Protein AF-A0A9Y6J7F4-F1 (afdb_monomer)

Sequence (125 aa):
MMNRILFACLFLALSTESSSLSCRWMDHKFRQHNEETLNLLDTMAKNATNTSEVEVTVAFPNHLYHQVSKSSAEDKLAFSVQILEEVAALFEEDHSAASWEDSTVRNFLNIVNKQAEELHSCTEE

Mean predicted aligned error: 9.98 Å

Structure (mmCIF, N/CA/C/O backbone):
data_AF-A0A9Y6J7F4-F1
#
_entry.id   AF-A0A9Y6J7F4-F1
#
loop_
_atom_site.group_PDB
_atom_site.id
_atom_site.type_symbol
_atom_site.label_atom_id
_atom_site.label_alt_id
_atom_site.label_comp_id
_atom_site.label_asym_id
_atom_site.label_entity_id
_atom_site.label_seq_id
_atom_site.pdbx_PDB_ins_code
_atom_site.Cartn_x
_atom_site.Cartn_y
_atom_site.Cartn_z
_atom_site.occupancy
_atom_site.B_iso_or_equiv
_atom_site.auth_seq_id
_atom_site.auth_comp_id
_atom_site.auth_asym_id
_atom_site.auth_atom_id
_atom_site.pdbx_PDB_model_num
ATOM 1 N N . MET A 1 1 ? -24.727 -5.359 54.103 1.00 59.41 1 MET A N 1
ATOM 2 C CA . MET A 1 1 ? -24.682 -5.949 52.740 1.00 59.41 1 MET A CA 1
ATOM 3 C C . MET A 1 1 ? -24.403 -4.908 51.655 1.00 59.41 1 MET A 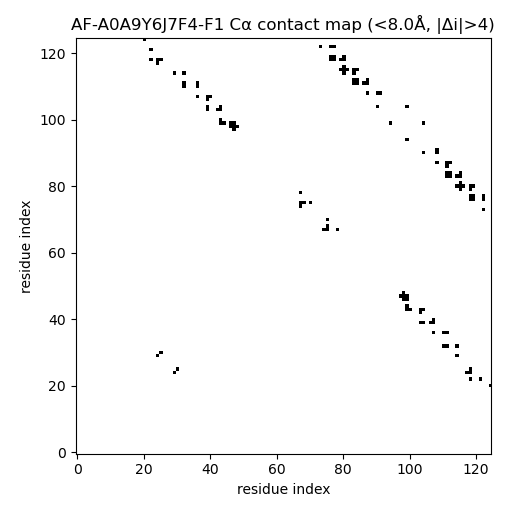C 1
ATOM 5 O O . MET A 1 1 ? -23.651 -5.221 50.746 1.00 59.41 1 MET A O 1
ATOM 9 N N . MET A 1 2 ? -24.894 -3.669 51.795 1.00 60.66 2 MET A N 1
ATOM 10 C CA . MET A 1 2 ? -24.700 -2.568 50.833 1.00 60.66 2 MET A CA 1
ATOM 11 C C . MET A 1 2 ? -23.227 -2.223 50.532 1.00 60.66 2 MET A C 1
ATOM 13 O O . MET A 1 2 ? -22.867 -2.058 49.375 1.00 60.66 2 MET A O 1
ATOM 17 N N . ASN A 1 3 ? -22.347 -2.242 51.543 1.00 65.88 3 ASN A N 1
ATOM 18 C CA . ASN A 1 3 ? -20.914 -1.974 51.346 1.00 65.88 3 ASN A CA 1
ATOM 19 C C . ASN A 1 3 ? -20.224 -2.992 50.421 1.00 65.88 3 ASN A C 1
ATOM 21 O O . ASN A 1 3 ? -19.377 -2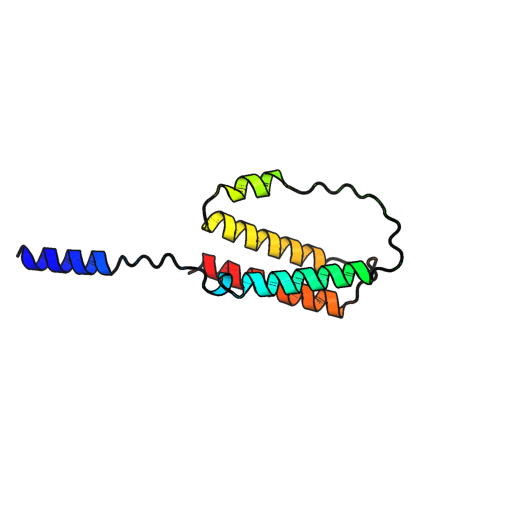.618 49.626 1.00 65.88 3 ASN A O 1
ATOM 25 N N . ARG A 1 4 ? -20.601 -4.277 50.480 1.00 69.50 4 ARG A N 1
ATOM 26 C CA . ARG A 1 4 ? -19.980 -5.329 49.650 1.00 69.50 4 ARG A CA 1
ATOM 27 C C . ARG A 1 4 ? -20.359 -5.187 48.175 1.00 69.50 4 ARG A C 1
ATOM 29 O O . ARG A 1 4 ? -19.536 -5.467 47.316 1.00 69.50 4 ARG A O 1
ATOM 36 N N . ILE A 1 5 ? -21.583 -4.725 47.911 1.00 75.81 5 ILE A N 1
ATOM 37 C CA . ILE A 1 5 ? -22.077 -4.440 46.560 1.00 75.81 5 ILE A CA 1
ATOM 38 C C . ILE A 1 5 ? -21.357 -3.209 45.999 1.00 75.81 5 ILE A C 1
ATOM 40 O O . ILE A 1 5 ? -20.876 -3.259 44.877 1.00 75.81 5 ILE A O 1
ATOM 44 N N . LEU A 1 6 ? -21.180 -2.155 46.805 1.00 73.31 6 LEU A N 1
ATOM 45 C CA . LEU A 1 6 ? -20.418 -0.964 46.408 1.00 73.31 6 LEU A CA 1
ATOM 46 C C . LEU A 1 6 ? -18.960 -1.293 46.058 1.00 73.31 6 LEU A C 1
ATOM 48 O O . LEU A 1 6 ? -18.469 -0.836 45.031 1.00 73.31 6 LEU A O 1
ATOM 52 N N . PHE A 1 7 ? -18.291 -2.131 46.857 1.00 72.75 7 PHE A N 1
ATOM 53 C CA . PHE A 1 7 ? -16.939 -2.597 46.537 1.00 72.75 7 PHE A CA 1
ATOM 54 C C . PHE A 1 7 ? -16.908 -3.434 45.252 1.00 72.75 7 PHE A C 1
ATOM 56 O O . PHE A 1 7 ? -16.052 -3.197 44.409 1.00 72.7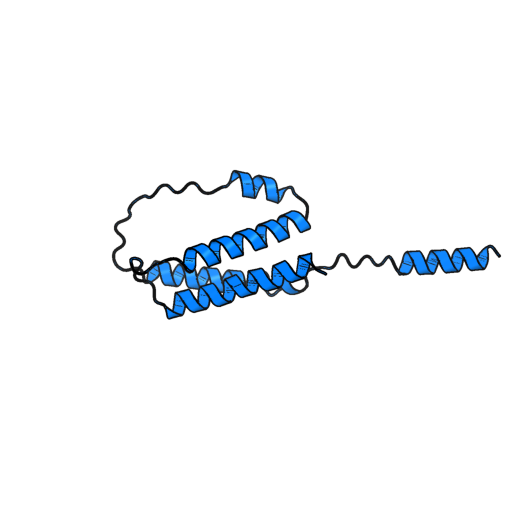5 7 PHE A O 1
ATOM 63 N N . ALA A 1 8 ? -17.855 -4.357 45.056 1.00 74.75 8 ALA A N 1
ATOM 64 C CA . ALA A 1 8 ? -17.940 -5.148 43.827 1.00 74.75 8 ALA A CA 1
ATOM 65 C C . ALA A 1 8 ? -18.174 -4.275 42.577 1.00 74.75 8 ALA A C 1
ATOM 67 O O . ALA A 1 8 ? -17.540 -4.497 41.550 1.00 74.75 8 ALA A O 1
ATOM 68 N N . CYS A 1 9 ? -19.019 -3.245 42.675 1.00 72.06 9 CYS A N 1
ATOM 69 C CA . CYS A 1 9 ? -19.244 -2.282 41.597 1.00 72.06 9 CYS A CA 1
ATOM 70 C C . CYS A 1 9 ? -18.008 -1.414 41.314 1.00 72.06 9 CYS A C 1
ATOM 72 O O . CYS A 1 9 ? -17.725 -1.139 40.154 1.00 72.06 9 CYS A O 1
ATOM 74 N N . LEU A 1 10 ? -17.248 -1.022 42.343 1.00 72.75 10 LEU A N 1
ATOM 75 C CA . LEU A 1 10 ? -15.984 -0.292 42.180 1.00 72.75 10 LEU A CA 1
ATOM 76 C C . LEU A 1 10 ? -14.916 -1.142 41.480 1.00 72.75 10 LEU A C 1
ATOM 78 O O . LEU A 1 10 ? -14.232 -0.637 40.597 1.00 72.75 10 LEU A O 1
ATOM 82 N N . PHE A 1 11 ? -14.803 -2.433 41.814 1.00 65.12 11 PHE A N 1
ATOM 83 C CA . PHE A 1 11 ? -13.888 -3.343 41.115 1.00 65.12 11 PHE A CA 1
ATOM 84 C C . PHE A 1 11 ? -14.291 -3.564 39.656 1.00 65.12 11 PHE A C 1
ATOM 86 O O . PHE A 1 11 ? -13.415 -3.600 38.799 1.00 65.12 11 PHE A O 1
ATOM 93 N N . LEU A 1 12 ? -15.593 -3.653 39.360 1.00 64.62 12 LEU A N 1
ATOM 94 C CA . LEU A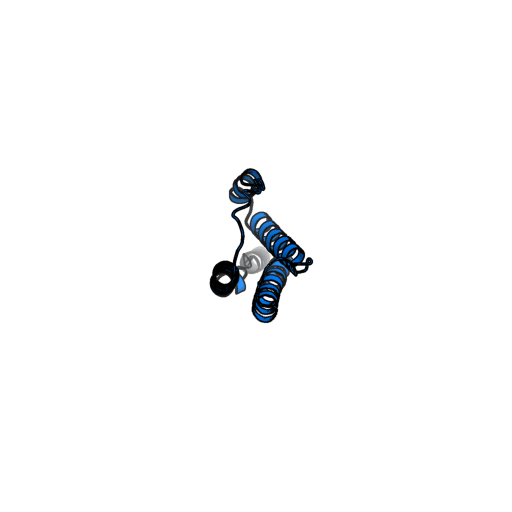 1 12 ? -16.101 -3.744 37.987 1.00 64.62 12 LEU A CA 1
ATOM 95 C C . LEU A 1 12 ? -15.857 -2.452 37.189 1.00 64.62 12 LEU A C 1
ATOM 97 O O . LEU A 1 12 ? -15.461 -2.524 36.035 1.00 64.62 12 LEU A O 1
ATOM 101 N N . ALA A 1 13 ? -16.005 -1.277 37.809 1.00 62.50 13 ALA A N 1
ATOM 102 C CA . ALA A 1 13 ? -15.725 0.012 37.167 1.00 62.50 13 ALA A CA 1
ATOM 103 C C . ALA A 1 13 ? -14.220 0.286 36.955 1.00 62.50 13 ALA A C 1
ATOM 105 O O . ALA A 1 13 ? -13.852 1.027 36.051 1.00 62.50 13 ALA A O 1
ATOM 106 N N . LEU A 1 14 ? -13.346 -0.311 37.772 1.00 58.03 14 LEU A N 1
ATOM 107 C CA . LEU A 1 14 ? -11.885 -0.260 37.599 1.00 58.03 14 LEU A CA 1
ATOM 108 C C . LEU A 1 14 ? -11.363 -1.330 36.626 1.00 58.03 14 LEU A C 1
ATOM 110 O O . LEU A 1 14 ? -10.271 -1.186 36.095 1.00 58.03 14 LEU A O 1
ATOM 114 N N . SER A 1 15 ? -12.132 -2.396 36.382 1.00 56.16 15 SER A N 1
ATOM 115 C CA . SER A 1 15 ? -11.832 -3.390 35.337 1.00 56.16 15 SER A CA 1
ATOM 116 C C . SER A 1 15 ? -12.424 -3.020 33.976 1.00 56.16 15 SER A C 1
ATOM 118 O O . SER A 1 15 ? -12.083 -3.644 32.977 1.00 56.16 15 SER A O 1
ATOM 120 N N . THR A 1 16 ? -13.214 -1.944 33.910 1.00 50.75 16 THR A N 1
ATOM 121 C CA . THR A 1 16 ? -13.435 -1.171 32.685 1.00 50.75 16 THR A CA 1
ATOM 122 C C . THR A 1 16 ? -12.389 -0.068 32.540 1.00 50.75 16 THR A C 1
ATOM 124 O O . THR A 1 16 ? -12.702 1.042 32.122 1.00 50.75 16 THR A O 1
ATOM 127 N N . GLU A 1 17 ? -11.119 -0.355 32.821 1.00 46.69 17 GLU A N 1
ATOM 128 C CA . GLU A 1 17 ? -10.108 0.151 31.902 1.00 46.69 17 GLU A CA 1
ATOM 129 C C . GLU A 1 17 ? -10.309 -0.646 30.617 1.00 46.69 17 GLU A C 1
ATOM 131 O O . GLU A 1 17 ? -9.639 -1.640 30.349 1.00 46.69 17 GLU A O 1
ATOM 136 N N . SER A 1 18 ? -11.306 -0.229 29.830 1.00 49.28 18 SER A N 1
ATOM 137 C CA . SER A 1 18 ? -11.240 -0.413 28.397 1.00 49.28 18 SER A CA 1
ATOM 138 C C . SER A 1 18 ? -9.924 0.238 28.010 1.00 49.28 18 SER A C 1
ATOM 140 O O . SER A 1 18 ? -9.852 1.457 27.838 1.00 49.28 18 SER A O 1
ATOM 142 N N . SER A 1 19 ? -8.859 -0.559 27.963 1.00 46.12 19 SER A N 1
ATOM 143 C CA . SER A 1 19 ? -7.767 -0.272 27.065 1.00 46.12 19 SER A CA 1
ATOM 144 C C . SER A 1 19 ? -8.465 -0.112 25.728 1.00 46.12 19 SER A C 1
ATOM 146 O O . SER A 1 19 ? -8.848 -1.091 25.100 1.00 46.12 19 SER A O 1
ATOM 148 N N . SER A 1 20 ? -8.757 1.135 25.351 1.00 49.12 20 SER A N 1
ATOM 149 C CA . SER A 1 20 ? -8.804 1.503 23.951 1.00 49.12 20 SER A CA 1
ATOM 150 C C . SER A 1 20 ? -7.441 1.055 23.478 1.00 49.12 20 SER A C 1
ATOM 152 O O . SER A 1 20 ? -6.441 1.691 23.825 1.00 49.12 20 SER A O 1
ATOM 154 N N . LEU A 1 21 ? -7.399 -0.154 22.939 1.00 53.31 21 LEU A N 1
ATOM 155 C CA . LEU A 1 21 ? -6.190 -0.894 22.709 1.00 53.31 21 LEU A CA 1
ATOM 156 C C . LEU A 1 21 ? -5.483 -0.131 21.599 1.00 53.31 21 LEU A C 1
ATOM 158 O O . LEU A 1 21 ? -5.782 -0.286 20.419 1.00 53.31 21 LEU A O 1
ATOM 162 N N . SER A 1 22 ? -4.692 0.871 21.983 1.00 62.28 22 SER A N 1
ATOM 163 C CA . SER A 1 22 ? -4.000 1.686 21.010 1.00 62.28 22 SER A CA 1
ATOM 164 C C . SER A 1 22 ? -3.080 0.705 20.320 1.00 62.28 22 SER A C 1
ATOM 166 O O . SER A 1 22 ? -2.303 0.022 20.986 1.00 62.28 22 SER A O 1
ATOM 168 N N . CYS A 1 23 ? -3.224 0.568 19.006 1.00 78.62 23 CYS A N 1
ATOM 169 C CA . CYS A 1 23 ? -2.318 -0.238 18.209 1.00 78.62 23 CYS A CA 1
ATOM 170 C C . CYS A 1 23 ? -0.916 0.356 18.403 1.00 78.62 23 CYS A C 1
ATOM 172 O O . CYS A 1 23 ? -0.527 1.297 17.712 1.00 78.62 23 CYS A O 1
ATOM 174 N N . ARG A 1 24 ? -0.170 -0.125 19.411 1.00 80.69 24 ARG A N 1
ATOM 175 C CA . ARG A 1 24 ? 1.096 0.482 19.875 1.00 80.69 24 ARG A CA 1
ATOM 176 C C . ARG A 1 24 ? 2.131 0.514 18.760 1.00 80.69 24 ARG A C 1
ATOM 178 O O . ARG A 1 24 ? 3.058 1.327 18.766 1.00 80.69 24 ARG A O 1
ATOM 185 N N . TRP A 1 25 ? 1.965 -0.390 17.804 1.00 83.88 25 TRP A N 1
ATOM 186 C CA . TRP A 1 25 ? 2.733 -0.439 16.583 1.00 83.88 25 TRP A CA 1
ATOM 187 C C . TRP A 1 25 ? 2.507 0.807 15.703 1.00 83.88 25 TRP A C 1
ATOM 189 O O . TRP A 1 25 ? 3.482 1.419 15.254 1.00 83.88 25 TRP A O 1
ATOM 199 N N . MET A 1 26 ? 1.261 1.275 15.540 1.00 84.56 26 MET A N 1
ATOM 200 C CA . MET A 1 26 ? 0.954 2.475 14.747 1.00 84.56 26 MET A CA 1
ATOM 201 C C . MET A 1 26 ? 1.625 3.748 15.274 1.00 84.56 26 MET A C 1
ATOM 203 O O . MET A 1 26 ? 2.030 4.584 14.468 1.00 84.56 26 MET A O 1
ATOM 207 N N . ASP A 1 27 ? 1.802 3.884 16.592 1.00 80.69 27 ASP A N 1
ATOM 208 C CA . ASP A 1 27 ? 2.314 5.116 17.215 1.00 80.69 27 ASP A CA 1
ATOM 209 C C . ASP A 1 27 ? 3.697 5.545 16.700 1.00 80.69 27 ASP A C 1
ATOM 211 O O . ASP A 1 27 ? 4.041 6.729 16.717 1.00 80.69 27 ASP A O 1
ATOM 215 N N . HIS A 1 28 ? 4.518 4.592 16.252 1.00 79.69 28 HIS A N 1
ATOM 216 C CA . HIS A 1 28 ? 5.891 4.886 15.839 1.00 79.69 28 HIS A CA 1
ATOM 217 C C . HIS A 1 28 ? 6.394 4.064 14.651 1.00 79.69 28 HIS A C 1
ATOM 219 O O . HIS A 1 28 ? 7.232 4.567 13.901 1.00 79.69 28 HIS A O 1
ATOM 225 N N . LYS A 1 29 ? 5.903 2.834 14.446 1.00 87.81 29 LYS A N 1
ATOM 226 C CA . LYS A 1 29 ? 6.385 1.955 13.369 1.00 87.81 29 LYS A CA 1
ATOM 227 C C . LYS A 1 29 ? 5.688 2.201 12.045 1.00 87.81 29 LYS A C 1
ATOM 229 O O . LYS A 1 29 ? 6.369 2.240 11.026 1.00 87.81 29 LYS A O 1
ATOM 234 N N . PHE A 1 30 ? 4.383 2.467 12.059 1.00 88.62 30 PHE A N 1
ATOM 235 C CA . PHE A 1 30 ? 3.638 2.688 10.818 1.00 88.62 30 PHE A CA 1
ATOM 236 C C . PHE A 1 30 ? 4.183 3.867 10.006 1.00 88.62 30 PHE A C 1
ATOM 238 O O . PHE A 1 30 ? 4.425 3.741 8.810 1.00 88.62 30 PHE A O 1
ATOM 245 N N . ARG A 1 31 ? 4.452 5.008 10.658 1.00 90.88 31 ARG A N 1
ATOM 246 C CA . ARG A 1 31 ? 5.049 6.168 9.974 1.00 90.88 31 ARG A CA 1
ATOM 247 C C . ARG A 1 31 ? 6.433 5.845 9.411 1.00 90.88 31 ARG A C 1
ATOM 249 O O . ARG A 1 31 ? 6.692 6.164 8.258 1.00 90.88 31 ARG A O 1
ATOM 256 N N . GLN A 1 32 ? 7.289 5.206 10.210 1.00 94.00 32 GLN A N 1
ATOM 257 C CA . GLN A 1 32 ? 8.644 4.846 9.792 1.00 94.00 32 GLN A CA 1
ATOM 258 C C . GLN A 1 32 ? 8.615 3.952 8.544 1.00 94.00 32 GLN A C 1
ATOM 260 O O . GLN A 1 32 ? 9.276 4.247 7.552 1.00 94.00 32 GLN A 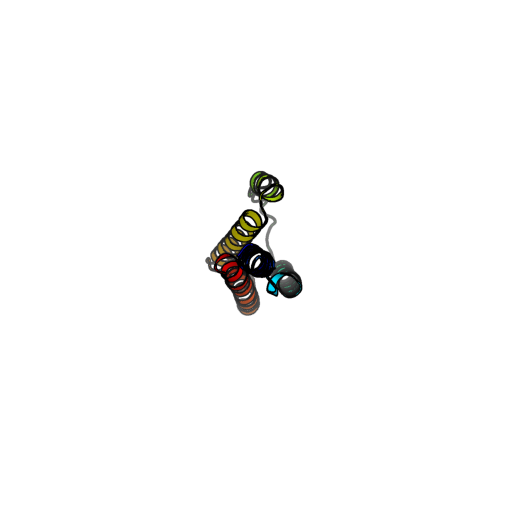O 1
ATOM 265 N N . HIS A 1 33 ? 7.816 2.886 8.569 1.00 95.06 33 HIS A N 1
ATOM 266 C CA . HIS A 1 33 ? 7.732 1.965 7.443 1.00 95.06 33 HIS A CA 1
ATOM 267 C C . HIS A 1 33 ? 7.063 2.590 6.221 1.00 95.06 33 HIS A C 1
ATOM 269 O O . HIS A 1 33 ? 7.496 2.313 5.105 1.00 95.06 33 HIS A O 1
ATOM 275 N N . ASN A 1 34 ? 6.083 3.482 6.392 1.00 93.81 34 ASN A N 1
ATOM 276 C CA . ASN A 1 34 ? 5.533 4.245 5.269 1.00 93.81 34 ASN A CA 1
ATOM 277 C C . ASN A 1 34 ? 6.582 5.137 4.603 1.00 93.81 34 ASN A C 1
ATOM 279 O O . ASN A 1 34 ? 6.669 5.154 3.379 1.00 93.81 34 ASN A O 1
ATOM 283 N N . GLU A 1 35 ? 7.405 5.843 5.379 1.00 95.94 35 GLU A N 1
ATOM 284 C CA . GLU A 1 35 ? 8.503 6.651 4.835 1.00 95.94 35 GLU A CA 1
ATOM 285 C C . GLU A 1 35 ? 9.514 5.781 4.068 1.00 95.94 35 GLU A C 1
ATOM 287 O O . GLU A 1 35 ? 9.903 6.121 2.951 1.00 95.94 35 GLU A O 1
ATOM 292 N N . GLU A 1 36 ? 9.896 4.625 4.619 1.00 97.06 36 GLU A N 1
ATOM 293 C CA . GLU A 1 36 ? 10.774 3.652 3.950 1.00 97.06 36 GLU A CA 1
ATOM 294 C C . GLU A 1 36 ? 10.159 3.135 2.637 1.00 97.06 36 GLU A C 1
ATOM 296 O O . GLU A 1 36 ? 10.823 3.111 1.601 1.00 97.06 36 GLU A O 1
ATOM 301 N N . THR A 1 37 ? 8.873 2.791 2.660 1.00 97.00 37 THR A N 1
ATOM 302 C CA . THR A 1 37 ? 8.121 2.271 1.508 1.00 97.00 37 THR A CA 1
ATOM 303 C C . THR A 1 37 ? 8.008 3.317 0.393 1.00 97.00 37 THR A C 1
ATOM 305 O O . THR A 1 37 ? 8.248 3.010 -0.776 1.00 97.00 37 THR A O 1
ATOM 308 N N . LEU A 1 38 ? 7.726 4.577 0.743 1.00 97.56 38 LEU A N 1
ATOM 309 C CA . LEU A 1 38 ? 7.682 5.696 -0.204 1.00 97.56 38 LEU A CA 1
ATOM 310 C C . LEU A 1 38 ? 9.055 5.983 -0.828 1.00 97.56 38 LEU A C 1
ATOM 312 O O . LEU A 1 38 ? 9.134 6.250 -2.026 1.00 97.56 38 LEU A O 1
ATOM 316 N N . ASN A 1 39 ? 10.138 5.879 -0.053 1.00 97.75 39 ASN A N 1
ATOM 317 C CA . ASN A 1 39 ? 11.498 6.038 -0.578 1.00 97.75 39 ASN A CA 1
ATOM 318 C C . ASN A 1 39 ? 11.869 4.925 -1.572 1.00 97.75 39 ASN A C 1
ATOM 320 O O . ASN A 1 39 ? 12.535 5.189 -2.576 1.00 97.75 39 ASN A O 1
ATOM 324 N N . LEU A 1 40 ? 11.432 3.687 -1.322 1.00 97.69 40 LEU A N 1
ATOM 325 C CA . LEU A 1 40 ? 11.629 2.574 -2.255 1.00 97.69 40 LEU A CA 1
ATOM 326 C C . LEU A 1 40 ? 10.825 2.779 -3.549 1.00 97.69 40 LEU A C 1
ATOM 328 O O . LEU A 1 40 ? 11.382 2.593 -4.629 1.00 97.69 40 LEU A O 1
ATOM 332 N N . LEU A 1 41 ? 9.567 3.235 -3.462 1.00 96.06 41 LEU A N 1
ATOM 333 C CA . LEU A 1 41 ? 8.752 3.599 -4.635 1.00 96.06 41 LEU A CA 1
ATOM 334 C C . LEU A 1 41 ? 9.417 4.680 -5.488 1.00 96.06 41 LEU A C 1
ATOM 336 O O . LEU A 1 41 ? 9.540 4.526 -6.702 1.00 96.06 41 LEU A O 1
ATOM 340 N N . ASP A 1 42 ? 9.884 5.752 -4.853 1.00 94.81 42 ASP A N 1
ATOM 341 C CA . ASP A 1 42 ? 10.595 6.840 -5.525 1.00 94.81 42 ASP A CA 1
ATOM 342 C C . ASP A 1 42 ? 11.902 6.352 -6.175 1.00 94.81 42 ASP A C 1
ATOM 344 O O . ASP A 1 42 ? 12.224 6.738 -7.300 1.00 94.81 42 ASP A O 1
ATOM 348 N N . THR A 1 43 ? 12.621 5.436 -5.521 1.00 94.19 43 THR A N 1
ATOM 349 C CA . THR A 1 43 ? 13.826 4.808 -6.085 1.00 94.19 43 THR A CA 1
ATOM 350 C C . THR A 1 43 ? 13.502 3.989 -7.337 1.00 94.19 43 THR A C 1
ATOM 352 O O . THR A 1 43 ? 14.182 4.131 -8.354 1.00 94.19 43 THR A O 1
ATOM 355 N N . MET A 1 44 ? 12.443 3.173 -7.301 1.00 93.31 44 MET A N 1
ATOM 356 C CA . MET A 1 44 ? 11.985 2.404 -8.467 1.00 93.31 44 MET A CA 1
ATOM 357 C C . MET A 1 44 ? 11.570 3.325 -9.619 1.00 93.31 44 MET A C 1
ATOM 359 O O . MET A 1 44 ? 11.964 3.094 -10.763 1.00 93.31 44 MET A O 1
ATOM 363 N N . ALA A 1 45 ? 10.849 4.407 -9.316 1.00 89.44 45 ALA A N 1
ATOM 364 C CA . ALA A 1 45 ? 10.433 5.398 -10.305 1.00 89.44 45 ALA A CA 1
ATOM 365 C C . ALA A 1 45 ? 11.626 6.123 -10.953 1.00 89.44 45 ALA A C 1
ATOM 367 O O . ALA A 1 45 ? 11.646 6.301 -12.168 1.00 89.44 45 ALA A O 1
ATOM 368 N N . LYS A 1 46 ? 12.646 6.506 -10.173 1.00 88.50 46 LYS A N 1
ATOM 369 C CA . LYS A 1 46 ? 13.853 7.191 -10.678 1.00 88.50 46 LYS A CA 1
ATOM 370 C C . LYS A 1 46 ? 14.767 6.291 -11.505 1.00 88.50 46 LYS A C 1
ATOM 372 O O . LYS A 1 46 ? 15.426 6.777 -12.421 1.00 88.50 46 LYS A O 1
ATOM 377 N N . ASN A 1 47 ? 14.819 5.002 -11.179 1.00 83.25 47 ASN A N 1
ATOM 378 C CA . ASN A 1 47 ? 15.636 4.027 -11.900 1.00 83.25 47 ASN A CA 1
ATOM 379 C C . ASN A 1 47 ? 14.949 3.494 -13.167 1.00 83.25 47 ASN A C 1
ATOM 381 O O . ASN A 1 47 ? 15.601 2.841 -13.986 1.00 83.25 47 ASN A O 1
ATOM 385 N N . ALA A 1 48 ? 13.657 3.784 -13.356 1.00 78.94 48 ALA A N 1
ATOM 386 C CA . ALA A 1 48 ? 12.939 3.441 -14.572 1.00 78.94 48 ALA A CA 1
ATOM 387 C C . ALA A 1 48 ? 13.555 4.184 -15.772 1.00 78.94 48 ALA A C 1
ATOM 389 O O . ALA A 1 48 ? 13.453 5.404 -15.897 1.00 78.94 48 ALA A O 1
ATOM 390 N N . THR A 1 49 ? 14.233 3.456 -16.659 1.00 66.50 49 THR A N 1
ATOM 391 C CA . THR A 1 49 ? 14.852 4.029 -17.860 1.00 66.50 49 THR A CA 1
ATOM 392 C C . THR A 1 49 ? 13.894 3.863 -19.034 1.00 66.50 49 THR A C 1
ATOM 394 O O . THR A 1 49 ? 13.565 2.748 -19.419 1.00 66.50 49 THR A O 1
ATOM 397 N N . ASN A 1 50 ? 13.476 4.979 -19.638 1.00 58.88 50 ASN A N 1
ATOM 398 C CA . ASN A 1 50 ? 12.648 5.025 -20.853 1.00 58.88 50 ASN A CA 1
ATOM 399 C C . ASN A 1 50 ? 11.209 4.500 -20.717 1.00 58.88 50 ASN A C 1
ATOM 401 O O . ASN A 1 50 ? 10.737 3.748 -21.570 1.00 58.88 50 ASN A O 1
ATOM 405 N N . THR A 1 51 ? 10.452 4.965 -19.728 1.00 57.06 51 THR A N 1
ATOM 406 C CA . THR A 1 51 ? 8.996 4.984 -19.886 1.00 57.06 51 THR A CA 1
ATOM 407 C C . THR A 1 51 ? 8.641 6.148 -20.811 1.00 57.06 51 THR A C 1
ATOM 409 O O . THR A 1 51 ? 8.733 7.314 -20.435 1.00 57.06 51 THR A O 1
ATOM 412 N N . SER A 1 52 ? 8.251 5.863 -22.060 1.00 57.72 52 SER A N 1
ATOM 413 C CA . SER A 1 52 ? 7.374 6.812 -22.753 1.00 57.72 52 SER A CA 1
ATOM 414 C C . SER A 1 52 ? 6.179 7.027 -21.832 1.00 57.72 52 SER A C 1
ATOM 416 O O . SER A 1 52 ? 5.585 6.041 -21.400 1.00 57.72 52 SER A O 1
ATOM 418 N N . GLU A 1 53 ? 5.875 8.279 -21.489 1.00 58.66 53 GLU A N 1
ATOM 419 C CA . GLU A 1 53 ? 4.691 8.647 -20.713 1.00 58.66 53 GLU A CA 1
ATOM 420 C C . GLU A 1 53 ? 3.445 8.213 -21.495 1.00 58.66 53 GLU A C 1
ATOM 422 O O . GLU A 1 53 ? 2.865 8.961 -22.279 1.00 58.66 53 GLU A O 1
ATOM 427 N N . VAL A 1 54 ? 3.065 6.946 -21.355 1.00 59.66 54 VAL A N 1
ATOM 428 C CA . VAL A 1 54 ? 1.755 6.472 -21.759 1.00 59.66 54 VAL A CA 1
ATOM 429 C C . VAL A 1 54 ? 0.842 6.927 -20.639 1.00 59.66 54 VAL A C 1
ATOM 431 O O . VAL A 1 54 ? 0.888 6.388 -19.535 1.00 59.66 54 VAL A O 1
ATOM 434 N N . GLU A 1 55 ? 0.058 7.967 -20.907 1.00 60.19 55 GLU A N 1
ATOM 435 C CA . GLU A 1 55 ? -0.966 8.452 -19.989 1.00 60.19 55 GLU A CA 1
ATOM 436 C C . GLU A 1 55 ? -2.062 7.382 -19.873 1.00 60.19 55 GLU A C 1
ATOM 438 O O . GLU A 1 55 ? -3.075 7.397 -20.570 1.00 60.19 55 GLU A O 1
ATOM 443 N N . VAL A 1 56 ? -1.833 6.384 -19.020 1.00 67.25 56 VAL A N 1
ATOM 444 C CA . VAL A 1 56 ? -2.866 5.432 -18.632 1.00 67.25 56 VAL A CA 1
ATOM 445 C C . VAL A 1 56 ? -3.684 6.111 -17.544 1.00 67.25 56 VAL A C 1
ATOM 447 O O . VAL A 1 56 ? -3.247 6.235 -16.401 1.00 67.25 56 VAL A O 1
ATOM 450 N N . THR A 1 57 ? -4.876 6.584 -17.900 1.00 78.12 57 THR A N 1
ATOM 451 C CA . THR A 1 57 ? -5.799 7.192 -16.938 1.00 78.12 57 THR A CA 1
ATOM 452 C C . THR A 1 57 ? -6.416 6.102 -16.056 1.00 78.12 57 THR A C 1
ATOM 454 O O . THR A 1 57 ? -7.529 5.636 -16.298 1.00 78.12 57 THR A O 1
ATOM 457 N N . VAL A 1 58 ? -5.689 5.661 -15.029 1.00 83.75 58 VAL A N 1
ATOM 458 C CA . VAL A 1 58 ? -6.247 4.806 -13.975 1.00 83.75 58 VAL A CA 1
ATOM 459 C C . VAL A 1 58 ? -6.977 5.700 -12.975 1.00 83.75 58 VAL A C 1
ATOM 461 O O . VAL A 1 58 ? -6.405 6.633 -12.412 1.00 83.75 58 VAL A O 1
ATOM 464 N N . ALA A 1 59 ? -8.268 5.444 -12.763 1.00 91.62 59 ALA A N 1
ATOM 465 C CA . ALA A 1 59 ? -9.065 6.219 -11.822 1.00 91.62 59 ALA A CA 1
ATOM 466 C C . ALA A 1 59 ? -8.696 5.858 -10.374 1.00 91.62 59 ALA A C 1
ATOM 468 O O . ALA A 1 59 ? -8.943 4.741 -9.926 1.00 91.62 59 ALA A O 1
ATOM 469 N N . PHE A 1 60 ? -8.164 6.820 -9.615 1.00 92.56 60 PHE A N 1
ATOM 470 C CA . PHE A 1 60 ? -7.936 6.636 -8.182 1.00 92.56 60 PHE A CA 1
ATOM 471 C C . PHE A 1 60 ? -9.268 6.698 -7.405 1.00 92.56 60 PHE A C 1
ATOM 473 O O . PHE A 1 60 ? -10.052 7.637 -7.615 1.00 92.56 60 PHE A O 1
ATOM 480 N N . PRO A 1 61 ? -9.547 5.761 -6.476 1.00 94.50 61 PRO A N 1
ATOM 481 C CA . PRO A 1 61 ? -10.837 5.650 -5.792 1.00 94.50 61 PRO A CA 1
ATOM 482 C C . PRO A 1 61 ? -11.010 6.679 -4.654 1.00 94.50 61 PRO A C 1
ATOM 484 O O . PRO A 1 61 ? -11.312 6.336 -3.513 1.00 94.50 61 PRO A O 1
ATOM 487 N N . ASN A 1 62 ? -10.887 7.975 -4.965 1.00 95.50 62 ASN A N 1
ATOM 488 C CA . ASN A 1 62 ? -10.991 9.091 -4.009 1.00 95.50 62 ASN A CA 1
ATOM 489 C C . ASN A 1 62 ? -12.256 9.043 -3.133 1.00 95.50 62 ASN A C 1
ATOM 491 O O . ASN A 1 62 ? -12.228 9.425 -1.963 1.00 95.50 62 ASN A O 1
ATOM 495 N N . HIS A 1 63 ? -13.374 8.576 -3.693 1.00 96.38 63 HIS A N 1
ATOM 496 C CA . HIS A 1 63 ? -14.641 8.481 -2.973 1.00 96.38 63 HIS A CA 1
ATOM 497 C C . HIS A 1 63 ? -14.582 7.487 -1.799 1.00 96.38 63 HIS A C 1
ATOM 499 O O . HIS A 1 63 ? -15.145 7.789 -0.747 1.00 96.38 63 HIS A O 1
ATOM 505 N N . LEU A 1 64 ? -13.860 6.365 -1.941 1.00 96.75 64 LEU A N 1
ATOM 506 C CA . LEU A 1 64 ? -13.680 5.373 -0.874 1.00 96.75 64 LEU A CA 1
ATOM 507 C C . LEU A 1 64 ? -12.836 5.948 0.265 1.00 96.75 64 LEU A C 1
ATOM 509 O O . LEU A 1 64 ? -13.254 5.899 1.419 1.00 96.75 64 LEU A O 1
ATOM 513 N N . TYR A 1 65 ? -11.716 6.600 -0.061 1.00 96.88 65 TYR A N 1
ATOM 514 C CA . TYR A 1 65 ? -10.881 7.288 0.932 1.00 96.88 65 TYR A CA 1
ATOM 515 C C . TYR A 1 65 ? -11.665 8.364 1.694 1.00 96.88 65 TYR A C 1
ATOM 517 O O . TYR A 1 65 ? -11.587 8.456 2.920 1.00 96.88 65 TYR A O 1
ATOM 525 N N . HIS A 1 66 ? -12.475 9.161 0.990 1.00 97.44 66 HIS A N 1
ATOM 526 C CA . HIS A 1 66 ? -13.322 10.168 1.628 1.00 97.44 66 HIS A CA 1
ATOM 527 C C . HIS A 1 66 ? -14.396 9.541 2.530 1.00 97.44 66 HIS A C 1
ATOM 529 O O . HIS A 1 66 ? -14.656 10.067 3.614 1.00 97.44 66 HIS A O 1
ATOM 535 N N . GLN A 1 67 ? -15.004 8.424 2.123 1.00 97.50 67 GLN A N 1
ATOM 536 C CA . GLN A 1 67 ? -15.971 7.700 2.947 1.00 97.50 67 GLN A CA 1
ATOM 537 C C . GLN A 1 67 ? -15.316 7.179 4.234 1.00 97.50 67 GLN A C 1
ATOM 539 O O . GLN A 1 67 ? -15.766 7.526 5.325 1.00 97.50 67 GLN A O 1
ATOM 544 N N . VAL A 1 68 ? -14.208 6.444 4.111 1.00 97.06 68 VAL A N 1
ATOM 545 C CA . VAL A 1 68 ? -13.486 5.838 5.242 1.00 97.06 68 VAL A CA 1
ATOM 546 C C . VAL A 1 68 ? -12.915 6.888 6.196 1.00 97.06 68 VAL A C 1
ATOM 548 O O . VAL A 1 68 ? -12.893 6.681 7.408 1.00 97.06 68 VAL A O 1
ATOM 551 N N . SER A 1 69 ? -12.535 8.072 5.703 1.00 96.56 69 SER A N 1
ATOM 552 C CA . SER A 1 69 ? -12.054 9.168 6.561 1.00 96.56 69 SER A CA 1
ATOM 553 C C . SER A 1 69 ? -13.059 9.585 7.650 1.00 96.56 69 SER A C 1
ATOM 555 O O . SER A 1 69 ? -12.656 10.084 8.707 1.00 96.56 69 SER A O 1
ATOM 557 N N . LYS A 1 70 ? -14.356 9.333 7.422 1.00 97.56 70 LYS A N 1
ATOM 558 C CA . LYS A 1 70 ? -15.467 9.646 8.334 1.00 97.56 70 LYS A CA 1
ATOM 559 C C . LYS A 1 70 ? -15.958 8.438 9.141 1.00 97.56 70 LYS A C 1
ATOM 561 O O . LYS A 1 70 ? -16.843 8.613 9.974 1.00 97.56 70 LYS A O 1
ATOM 566 N N . SER A 1 71 ? -15.402 7.252 8.901 1.00 95.94 71 SER A N 1
ATOM 567 C CA . SER A 1 71 ? -15.744 6.009 9.599 1.00 95.94 71 SER A CA 1
ATOM 568 C C . SER A 1 71 ? -15.032 5.879 10.955 1.00 95.94 71 SER A C 1
ATOM 570 O O . SER A 1 71 ? -14.276 6.776 11.362 1.00 95.94 71 SER A O 1
ATOM 572 N N . SER A 1 72 ? -15.285 4.771 11.663 1.00 94.25 72 SER A N 1
ATOM 573 C CA . SER A 1 72 ? -14.643 4.463 12.946 1.00 94.25 72 SER A CA 1
ATOM 574 C C . SER A 1 72 ? -13.133 4.204 12.795 1.00 94.25 72 SER A C 1
ATOM 576 O O . SER A 1 72 ? -12.601 4.155 11.683 1.00 94.25 72 SER A O 1
ATO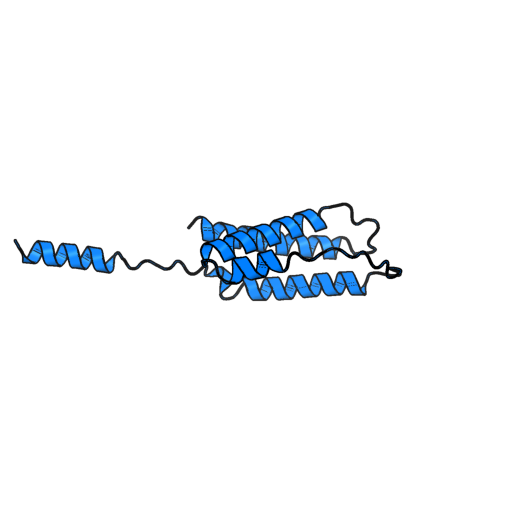M 578 N N . ALA A 1 73 ? -12.414 4.088 13.915 1.00 90.00 73 ALA A N 1
ATOM 579 C CA . ALA A 1 73 ? -10.985 3.773 13.884 1.00 90.00 73 ALA A CA 1
ATOM 580 C C . ALA A 1 73 ? -10.736 2.353 13.349 1.00 90.00 73 ALA A C 1
ATOM 582 O O . ALA A 1 73 ? -9.802 2.146 12.581 1.00 90.00 73 ALA A O 1
ATOM 583 N N . GLU A 1 74 ? -11.614 1.418 13.700 1.00 89.50 74 GLU A N 1
ATOM 584 C CA . GLU A 1 74 ? -11.599 0.022 13.269 1.00 89.50 74 GLU A CA 1
ATOM 585 C C . GLU A 1 74 ? -11.812 -0.085 11.754 1.00 89.50 74 GLU A C 1
ATOM 587 O O . GLU A 1 74 ? -11.027 -0.735 11.071 1.00 89.50 74 GLU A O 1
ATOM 592 N N . ASP A 1 75 ? -12.795 0.637 11.202 1.00 92.81 75 ASP A N 1
ATOM 593 C CA . ASP A 1 75 ? -13.033 0.673 9.753 1.00 92.81 75 ASP A CA 1
ATOM 594 C C . ASP A 1 75 ? -11.839 1.270 8.989 1.00 92.81 75 ASP A C 1
ATOM 596 O O . ASP A 1 75 ? -11.476 0.800 7.910 1.00 92.81 75 ASP A O 1
ATOM 600 N N . LYS A 1 76 ? -11.205 2.313 9.542 1.00 93.44 76 LYS A N 1
ATOM 601 C CA . LYS A 1 76 ? -9.994 2.919 8.961 1.00 93.44 76 LYS A CA 1
ATOM 602 C C . LYS A 1 76 ? -8.813 1.958 8.984 1.00 93.44 76 LYS A C 1
ATOM 604 O O . LYS A 1 76 ? -8.050 1.921 8.019 1.00 93.44 76 LYS A O 1
ATOM 609 N N . LEU A 1 77 ? -8.658 1.211 10.074 1.00 91.94 77 LEU A N 1
ATOM 610 C CA . LEU A 1 77 ? -7.608 0.214 10.235 1.00 91.94 77 LEU A CA 1
ATOM 611 C C . LEU A 1 77 ? -7.802 -0.937 9.244 1.00 91.94 77 LEU A C 1
ATOM 613 O O . LEU A 1 77 ? -6.892 -1.216 8.469 1.00 91.94 77 LEU A O 1
ATOM 617 N N . ALA A 1 78 ? -9.004 -1.515 9.186 1.00 93.19 78 ALA A N 1
ATOM 618 C CA . ALA A 1 78 ? -9.346 -2.580 8.245 1.00 93.19 78 ALA A CA 1
ATOM 619 C C . ALA A 1 78 ? -9.154 -2.142 6.784 1.00 93.19 78 ALA A C 1
ATOM 621 O O . ALA A 1 78 ? -8.558 -2.865 5.989 1.00 93.19 78 ALA A O 1
ATOM 622 N N . PHE A 1 79 ? -9.578 -0.922 6.439 1.00 95.50 79 PHE A N 1
ATOM 623 C CA . PHE A 1 79 ? -9.326 -0.361 5.113 1.00 95.50 79 PHE A CA 1
ATOM 624 C C . PHE A 1 79 ? -7.828 -0.192 4.828 1.00 95.50 79 PHE A C 1
ATOM 626 O O . PHE A 1 79 ? -7.384 -0.448 3.716 1.00 95.50 79 PHE A O 1
ATOM 633 N N . SER A 1 80 ? -7.031 0.218 5.819 1.00 94.56 80 SER A N 1
ATOM 634 C CA . SER A 1 80 ? -5.579 0.368 5.648 1.00 94.56 80 SER A CA 1
ATOM 635 C C . SER A 1 80 ? -4.888 -0.976 5.410 1.00 94.56 80 SER A C 1
ATOM 637 O O . SER A 1 80 ? -4.026 -1.048 4.539 1.00 94.56 80 SER A O 1
ATOM 639 N N . VAL A 1 81 ? -5.293 -2.033 6.126 1.00 95.31 81 VAL A N 1
ATOM 640 C CA . VAL A 1 81 ? -4.827 -3.412 5.884 1.00 95.31 81 VAL A CA 1
ATOM 641 C C . VAL A 1 81 ? -5.145 -3.828 4.451 1.00 95.31 81 VAL A C 1
ATOM 643 O O . VAL A 1 81 ? -4.234 -4.194 3.717 1.00 95.31 81 VAL A O 1
ATOM 646 N N . GLN A 1 82 ? -6.399 -3.657 4.021 1.00 96.88 82 GLN A N 1
ATOM 647 C CA . GLN A 1 82 ? -6.818 -4.008 2.664 1.00 96.88 82 GLN A CA 1
ATOM 648 C C . GLN A 1 82 ? -5.998 -3.269 1.595 1.00 96.88 82 GLN A C 1
ATOM 650 O O . GLN A 1 82 ? -5.570 -3.870 0.618 1.00 96.88 82 GLN A O 1
ATOM 655 N N . ILE A 1 83 ? -5.739 -1.969 1.771 1.00 97.00 83 ILE A N 1
ATOM 656 C CA . ILE A 1 83 ? -4.910 -1.208 0.825 1.00 97.00 83 ILE A CA 1
ATOM 657 C C . ILE A 1 83 ? -3.482 -1.763 0.758 1.00 97.00 83 ILE A C 1
ATOM 659 O O . ILE A 1 83 ? -2.924 -1.842 -0.333 1.00 97.00 83 ILE A O 1
ATOM 663 N N . LEU A 1 84 ? -2.883 -2.141 1.889 1.00 97.50 84 LEU A N 1
ATOM 664 C CA . LEU A 1 84 ? -1.538 -2.720 1.903 1.00 97.50 84 LEU A CA 1
ATOM 665 C C . LEU A 1 84 ? -1.502 -4.089 1.212 1.00 97.50 84 LEU A C 1
ATOM 667 O O . LEU A 1 84 ? -0.569 -4.347 0.458 1.00 97.50 84 LEU A O 1
ATOM 671 N N . GLU A 1 85 ? -2.520 -4.925 1.413 1.00 97.88 85 GLU A N 1
ATOM 672 C CA . GLU A 1 85 ? -2.656 -6.222 0.737 1.00 97.88 85 GLU A CA 1
ATOM 673 C C . GLU A 1 85 ? -2.820 -6.065 -0.782 1.00 97.88 85 GLU A C 1
ATOM 675 O O . GLU A 1 85 ? -2.129 -6.735 -1.545 1.00 97.88 85 GLU A O 1
ATOM 680 N N . GLU A 1 86 ? -3.667 -5.137 -1.238 1.00 97.81 86 GLU A N 1
ATOM 681 C CA . GLU A 1 86 ? -3.847 -4.843 -2.669 1.00 97.81 86 GLU A CA 1
ATOM 682 C C . GLU A 1 86 ? -2.564 -4.273 -3.298 1.00 97.81 86 GLU A C 1
ATOM 684 O O . GLU A 1 86 ? -2.209 -4.608 -4.428 1.00 97.81 86 GLU A O 1
ATOM 689 N N . VAL A 1 87 ? -1.822 -3.436 -2.562 1.00 97.56 87 VAL A N 1
ATOM 690 C CA . VAL A 1 87 ? -0.510 -2.936 -3.001 1.00 97.56 87 VAL A CA 1
ATOM 691 C C . VAL A 1 87 ? 0.512 -4.070 -3.081 1.00 97.56 87 VAL A C 1
ATOM 693 O O . VAL A 1 87 ? 1.276 -4.116 -4.043 1.00 97.56 87 VAL A O 1
ATOM 696 N N . ALA A 1 88 ? 0.544 -4.983 -2.109 1.00 98.12 88 ALA A N 1
ATOM 697 C CA . ALA A 1 88 ? 1.427 -6.143 -2.161 1.00 98.12 88 ALA A CA 1
ATOM 698 C C . ALA A 1 88 ? 1.101 -7.027 -3.371 1.00 98.12 88 ALA A C 1
ATOM 700 O O . ALA A 1 88 ? 1.988 -7.293 -4.179 1.00 98.12 88 ALA A O 1
ATOM 701 N N . ALA A 1 89 ? -0.175 -7.379 -3.553 1.00 97.88 89 ALA A N 1
ATOM 702 C CA . ALA A 1 89 ? -0.639 -8.176 -4.684 1.00 97.88 89 ALA A CA 1
ATOM 703 C C . ALA A 1 89 ? -0.251 -7.541 -6.029 1.00 97.88 89 ALA A C 1
ATOM 705 O O . ALA A 1 89 ? 0.287 -8.230 -6.892 1.00 97.88 89 ALA A O 1
ATOM 706 N N . LEU A 1 90 ? -0.423 -6.221 -6.180 1.00 95.94 90 LEU A N 1
ATOM 707 C CA . LEU A 1 90 ? -0.034 -5.487 -7.389 1.00 95.94 90 LEU A CA 1
ATOM 708 C C . LEU A 1 90 ? 1.469 -5.596 -7.698 1.00 95.94 90 LEU A C 1
ATOM 710 O O . LEU A 1 90 ? 1.853 -5.699 -8.859 1.00 95.94 90 LEU A O 1
ATOM 714 N N . PHE A 1 91 ? 2.331 -5.548 -6.680 1.00 96.06 91 PHE A N 1
ATOM 715 C CA . PHE A 1 91 ? 3.786 -5.630 -6.863 1.00 96.06 91 PHE A CA 1
ATOM 716 C C . PHE A 1 91 ? 4.30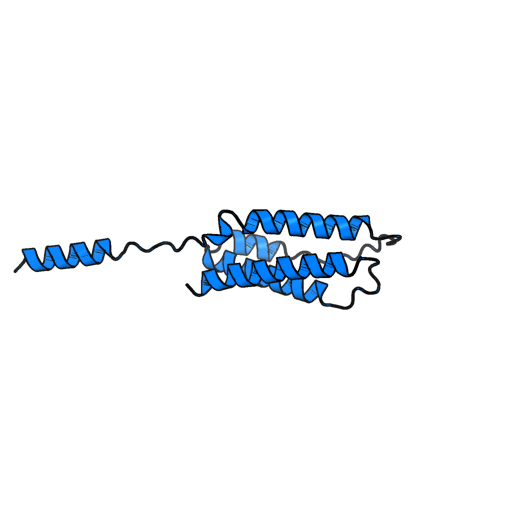8 -7.071 -6.981 1.00 96.06 91 PHE A C 1
ATOM 718 O O . PHE A 1 91 ? 5.434 -7.274 -7.438 1.00 96.06 91 PHE A O 1
ATOM 725 N N . GLU A 1 92 ? 3.509 -8.067 -6.595 1.00 96.12 92 GLU A N 1
ATOM 726 C CA . GLU A 1 92 ? 3.781 -9.488 -6.839 1.00 96.12 92 GLU A CA 1
ATOM 727 C C . GLU A 1 92 ? 3.465 -9.918 -8.282 1.00 96.12 92 GLU A C 1
ATOM 729 O O . GLU A 1 92 ? 3.961 -10.955 -8.732 1.00 96.12 92 GLU A O 1
ATOM 734 N N . GLU A 1 93 ? 2.682 -9.128 -9.026 1.00 94.12 93 GLU A N 1
ATOM 735 C CA . GLU A 1 93 ? 2.439 -9.351 -10.453 1.00 94.12 93 GLU A CA 1
ATOM 736 C C . GLU A 1 93 ? 3.722 -9.226 -11.297 1.00 94.12 93 GLU A C 1
ATOM 738 O O . GLU A 1 93 ? 4.758 -8.711 -10.863 1.00 94.12 93 GLU A O 1
ATOM 743 N N . ASP A 1 94 ? 3.655 -9.702 -12.546 1.00 89.94 94 ASP A N 1
ATOM 744 C CA . ASP A 1 94 ? 4.770 -9.609 -13.487 1.00 89.94 94 ASP A CA 1
ATOM 745 C C . ASP A 1 94 ? 5.071 -8.149 -13.850 1.00 89.94 94 ASP A C 1
ATOM 747 O O . ASP A 1 94 ? 4.378 -7.510 -14.643 1.00 89.94 94 ASP A O 1
ATOM 751 N N . HIS A 1 95 ? 6.164 -7.647 -13.290 1.00 88.06 95 HIS A N 1
ATOM 752 C CA . HIS A 1 95 ? 6.713 -6.325 -13.547 1.00 88.06 95 HIS A CA 1
ATOM 753 C C . HIS A 1 95 ? 7.975 -6.389 -14.418 1.00 88.06 95 HIS A C 1
ATOM 755 O O . HIS A 1 95 ? 8.728 -5.423 -14.454 1.00 88.06 95 HIS A O 1
ATOM 761 N N . SER A 1 96 ? 8.212 -7.474 -15.168 1.00 85.94 96 SER A N 1
ATOM 762 C CA . SER A 1 96 ? 9.385 -7.611 -16.055 1.00 85.94 96 SER A CA 1
ATOM 763 C C . SER A 1 96 ? 9.502 -6.511 -17.122 1.00 85.94 96 SER A C 1
ATOM 765 O O . SER A 1 96 ? 10.594 -6.246 -17.628 1.00 85.94 96 SER A O 1
ATOM 767 N N . ALA A 1 97 ? 8.389 -5.849 -17.458 1.00 85.25 97 ALA A N 1
ATOM 768 C CA . ALA A 1 97 ? 8.360 -4.684 -18.340 1.00 85.25 97 ALA A CA 1
ATOM 769 C C . ALA A 1 97 ? 8.778 -3.375 -17.642 1.00 85.25 97 ALA A C 1
ATOM 771 O O . ALA A 1 97 ? 9.210 -2.433 -18.309 1.00 85.25 97 ALA A O 1
ATOM 772 N N . ALA A 1 98 ? 8.648 -3.299 -16.316 1.00 80.06 98 ALA A N 1
ATOM 773 C CA . ALA A 1 98 ? 9.150 -2.195 -15.521 1.00 80.06 98 ALA A CA 1
ATOM 774 C C . ALA A 1 98 ? 10.625 -2.475 -15.219 1.00 80.06 98 ALA A C 1
ATOM 776 O O . ALA A 1 98 ? 10.966 -3.492 -14.628 1.00 80.06 98 ALA A O 1
ATOM 777 N N . SER A 1 99 ? 11.535 -1.595 -15.637 1.00 86.31 99 SER A N 1
ATOM 778 C CA . SER A 1 99 ? 12.986 -1.779 -15.463 1.00 86.31 99 SER A CA 1
ATOM 779 C C . SER A 1 99 ? 13.451 -1.607 -14.002 1.00 86.31 99 SER A C 1
ATOM 781 O O . SER A 1 99 ? 14.502 -1.017 -13.744 1.00 86.31 99 SER A O 1
ATOM 783 N N . TRP A 1 100 ? 12.626 -2.015 -13.041 1.00 92.38 100 TRP A N 1
ATOM 784 C CA . TRP A 1 100 ? 12.872 -1.925 -11.613 1.00 92.38 100 TRP A CA 1
ATOM 785 C C . TRP A 1 100 ? 13.860 -3.003 -11.176 1.00 92.38 100 TRP A C 1
ATOM 787 O O . TRP A 1 100 ? 13.947 -4.079 -11.759 1.00 92.38 100 TRP A O 1
ATOM 797 N N . GLU A 1 101 ? 14.631 -2.709 -10.135 1.00 92.81 101 GLU A N 1
ATOM 798 C CA . GLU A 1 101 ? 15.544 -3.689 -9.561 1.00 92.81 101 GLU A CA 1
ATOM 799 C C . GLU A 1 101 ? 14.775 -4.657 -8.650 1.00 92.81 101 GLU A C 1
ATOM 801 O O . GLU A 1 101 ? 14.200 -4.228 -7.646 1.00 92.81 101 GLU A O 1
ATOM 806 N N . ASP A 1 102 ? 14.849 -5.963 -8.927 1.00 93.31 102 ASP A N 1
ATOM 807 C CA . ASP A 1 102 ? 14.186 -7.018 -8.139 1.00 93.31 102 ASP A CA 1
ATOM 808 C C . ASP A 1 102 ? 14.465 -6.923 -6.633 1.00 93.31 102 ASP A C 1
ATOM 810 O O . ASP A 1 102 ? 13.625 -7.262 -5.800 1.00 93.31 102 ASP A O 1
ATOM 814 N N . SER A 1 103 ? 15.676 -6.500 -6.253 1.00 95.31 103 SER A N 1
ATOM 815 C CA . SER A 1 103 ? 16.052 -6.354 -4.845 1.00 95.31 103 SER A CA 1
ATOM 816 C C . SER A 1 103 ? 15.264 -5.232 -4.158 1.00 95.31 103 SER A C 1
ATOM 818 O O . SER A 1 103 ? 14.840 -5.393 -3.012 1.00 95.31 103 SER A O 1
ATOM 820 N N . THR A 1 104 ? 15.003 -4.138 -4.880 1.00 96.31 104 THR A N 1
ATOM 821 C CA . THR A 1 104 ? 14.237 -2.987 -4.399 1.00 96.31 104 THR A CA 1
ATOM 822 C C . THR A 1 104 ? 12.758 -3.347 -4.285 1.00 96.31 104 THR A C 1
ATOM 824 O O . THR A 1 104 ? 12.160 -3.084 -3.241 1.00 96.31 104 THR A O 1
ATOM 827 N N . VAL A 1 105 ? 12.196 -4.038 -5.287 1.00 96.75 105 VAL A N 1
ATOM 828 C CA . VAL A 1 105 ? 10.812 -4.550 -5.248 1.00 96.75 105 VAL A CA 1
ATOM 829 C C . VAL A 1 105 ? 10.620 -5.518 -4.078 1.00 96.75 105 VAL A C 1
ATOM 831 O O . VAL A 1 105 ? 9.673 -5.391 -3.307 1.00 96.75 105 VAL A O 1
ATOM 834 N N . ARG A 1 106 ? 11.559 -6.448 -3.869 1.00 97.38 106 ARG A N 1
ATOM 835 C CA . ARG A 1 106 ? 11.495 -7.401 -2.750 1.00 97.38 106 ARG A CA 1
ATOM 836 C C . ARG A 1 106 ? 11.548 -6.709 -1.388 1.00 97.38 106 ARG A C 1
ATOM 838 O O . ARG A 1 106 ? 10.823 -7.099 -0.478 1.00 97.38 106 ARG A O 1
ATOM 845 N N . ASN A 1 107 ? 12.395 -5.691 -1.234 1.00 98.12 107 ASN A N 1
ATOM 846 C CA . ASN A 1 107 ? 12.453 -4.906 0.000 1.00 98.12 107 ASN A CA 1
ATOM 847 C C . ASN A 1 107 ? 11.148 -4.140 0.237 1.00 98.12 107 ASN A C 1
ATOM 849 O O . ASN A 1 107 ? 10.669 -4.105 1.367 1.00 98.12 107 ASN A O 1
ATOM 853 N N . PHE A 1 108 ? 10.563 -3.577 -0.823 1.00 98.25 108 PHE A N 1
ATOM 854 C CA . PHE A 1 108 ? 9.263 -2.916 -0.768 1.00 98.25 108 PHE A CA 1
ATOM 855 C C . PHE A 1 108 ? 8.174 -3.887 -0.297 1.00 98.25 108 PHE A C 1
ATOM 857 O O . PHE A 1 108 ? 7.524 -3.620 0.712 1.00 98.25 108 PHE A O 1
ATOM 864 N N . LEU A 1 109 ? 8.049 -5.050 -0.947 1.00 98.31 109 LEU A N 1
ATOM 865 C CA . LEU A 1 109 ? 7.074 -6.085 -0.593 1.00 98.31 109 LEU A CA 1
ATOM 866 C C . LEU A 1 109 ? 7.243 -6.577 0.847 1.00 98.31 109 LEU A C 1
ATOM 868 O O . LEU A 1 109 ? 6.262 -6.683 1.575 1.00 98.31 109 LEU A O 1
ATOM 872 N N . ASN A 1 110 ? 8.480 -6.814 1.296 1.00 98.31 110 ASN A N 1
ATOM 873 C CA . ASN A 1 110 ? 8.746 -7.227 2.675 1.00 98.31 110 ASN A CA 1
ATOM 874 C C . ASN A 1 110 ? 8.210 -6.215 3.696 1.00 98.31 110 ASN A C 1
ATOM 876 O O . ASN A 1 110 ? 7.656 -6.613 4.718 1.00 98.31 110 ASN A O 1
ATOM 880 N N . ILE A 1 111 ? 8.378 -4.915 3.435 1.00 97.81 111 ILE A N 1
ATOM 881 C CA . ILE A 1 111 ? 7.902 -3.870 4.345 1.00 97.81 111 ILE A CA 1
ATOM 882 C C . ILE A 1 111 ? 6.379 -3.742 4.254 1.00 97.81 111 ILE A C 1
ATOM 884 O O . ILE A 1 111 ? 5.735 -3.708 5.296 1.00 97.81 111 ILE A O 1
ATOM 888 N N . VAL A 1 112 ? 5.790 -3.713 3.054 1.00 98.19 112 VAL A N 1
ATOM 889 C CA . VAL A 1 112 ? 4.328 -3.615 2.870 1.00 98.19 112 VAL A CA 1
ATOM 890 C C . VAL A 1 112 ? 3.604 -4.785 3.536 1.00 98.19 112 VAL A C 1
ATOM 892 O O . VAL A 1 112 ? 2.705 -4.551 4.344 1.00 98.19 112 VAL A O 1
ATOM 895 N N . ASN A 1 113 ? 4.049 -6.021 3.293 1.00 97.69 113 ASN A N 1
ATOM 896 C CA . ASN A 1 113 ? 3.490 -7.211 3.938 1.00 97.69 113 ASN A CA 1
ATOM 897 C C . ASN A 1 113 ? 3.638 -7.137 5.459 1.00 97.69 113 ASN A C 1
ATOM 899 O O . ASN A 1 113 ? 2.690 -7.414 6.191 1.00 97.69 113 ASN A O 1
ATOM 903 N N . LYS A 1 114 ? 4.790 -6.660 5.953 1.00 95.81 114 LYS A N 1
ATOM 904 C CA . LYS A 1 114 ? 4.986 -6.476 7.391 1.00 95.81 114 LYS A CA 1
ATOM 905 C C . LYS A 1 114 ? 4.033 -5.441 7.986 1.00 95.81 114 LYS A C 1
ATOM 907 O O . LYS A 1 114 ? 3.562 -5.628 9.104 1.00 95.81 114 LYS A O 1
ATOM 912 N N . GLN A 1 115 ? 3.755 -4.354 7.268 1.00 95.44 115 GLN A N 1
ATOM 913 C CA . GLN A 1 115 ? 2.770 -3.370 7.708 1.00 95.44 115 GLN A CA 1
ATOM 914 C C . GLN A 1 115 ? 1.360 -3.973 7.751 1.00 95.44 115 GLN A C 1
ATOM 916 O O . GLN A 1 115 ? 0.646 -3.729 8.719 1.00 95.44 115 GLN A O 1
ATOM 921 N N . ALA A 1 116 ? 0.972 -4.765 6.746 1.00 95.44 116 ALA A N 1
ATOM 922 C CA . ALA A 1 116 ? -0.337 -5.415 6.707 1.00 95.44 116 ALA A CA 1
ATOM 923 C C . ALA A 1 116 ? -0.519 -6.380 7.890 1.00 95.44 116 ALA A C 1
ATOM 925 O O . ALA A 1 116 ? -1.495 -6.255 8.625 1.00 95.44 116 ALA A O 1
ATOM 926 N N . GLU A 1 117 ? 0.458 -7.260 8.140 1.00 94.19 117 GLU A N 1
ATOM 927 C CA . GLU A 1 117 ? 0.450 -8.207 9.268 1.00 94.19 117 GLU A CA 1
ATOM 928 C C . GLU A 1 117 ? 0.301 -7.509 10.629 1.00 94.19 117 GLU A C 1
ATOM 930 O O . GLU A 1 117 ? -0.481 -7.935 11.477 1.00 94.19 117 GLU A O 1
ATOM 935 N N . GLU A 1 118 ? 1.058 -6.432 10.852 1.00 92.69 118 GLU A N 1
ATOM 936 C CA . GLU A 1 118 ? 1.074 -5.714 12.132 1.00 92.69 118 GLU A CA 1
ATOM 937 C C . GLU A 1 118 ? -0.164 -4.833 12.338 1.00 92.69 118 GLU A C 1
ATOM 939 O O . GLU A 1 118 ? -0.565 -4.582 13.470 1.00 92.69 118 GLU A O 1
ATOM 944 N N . LEU A 1 119 ? -0.790 -4.350 11.263 1.00 91.31 119 LEU A N 1
ATOM 945 C CA . LEU A 1 119 ? -2.084 -3.677 11.365 1.00 91.31 119 LEU A CA 1
ATOM 946 C C . LEU A 1 119 ? -3.232 -4.677 11.539 1.00 91.31 119 LEU A C 1
ATOM 948 O O . LEU A 1 119 ? -4.190 -4.372 12.247 1.00 91.31 119 LEU A O 1
ATOM 952 N N . HIS A 1 120 ? -3.135 -5.859 10.927 1.00 90.00 120 HIS A N 1
ATOM 953 C CA . HIS A 1 120 ? -4.114 -6.930 11.089 1.00 90.00 120 HIS A CA 1
ATOM 954 C C . HIS A 1 120 ? -4.113 -7.482 12.518 1.00 90.00 120 HIS A C 1
ATOM 956 O O . HIS A 1 120 ? -5.172 -7.733 13.078 1.00 90.00 120 HIS A O 1
ATOM 962 N N . SER A 1 121 ? -2.954 -7.617 13.169 1.00 87.25 121 SER A N 1
ATOM 963 C CA . SER A 1 121 ? -2.924 -8.042 14.576 1.00 87.25 121 SER A CA 1
ATOM 964 C C . SER A 1 121 ? -3.682 -7.073 15.494 1.00 87.25 121 SER A C 1
ATOM 966 O O . SER A 1 121 ? -4.319 -7.508 16.447 1.00 87.25 121 SER A O 1
ATOM 968 N N . CYS A 1 122 ? -3.721 -5.780 15.158 1.00 85.62 122 CYS A N 1
ATOM 969 C CA . CYS A 1 122 ? -4.472 -4.772 15.906 1.00 85.62 122 CYS A CA 1
ATOM 970 C C . CYS A 1 122 ? -6.004 -4.858 15.750 1.00 85.62 122 CYS A C 1
ATOM 972 O O . CYS A 1 122 ? -6.709 -4.139 16.456 1.00 85.62 122 CYS A O 1
ATOM 974 N N . THR A 1 123 ? -6.537 -5.678 14.835 1.00 71.94 123 THR A N 1
ATOM 975 C CA . THR A 1 123 ? -7.984 -5.960 14.736 1.00 71.94 123 THR A CA 1
ATOM 976 C C . THR A 1 123 ? -8.388 -7.256 15.447 1.00 71.94 123 THR A C 1
ATOM 978 O O . THR A 1 123 ? -9.582 -7.471 15.665 1.00 71.94 123 THR A O 1
ATOM 981 N N . GLU A 1 124 ? -7.421 -8.110 15.801 1.00 62.56 124 GLU A N 1
ATOM 982 C CA . GLU A 1 124 ? -7.633 -9.391 16.491 1.00 62.56 124 GLU A CA 1
ATOM 983 C C . GLU A 1 124 ? -7.434 -9.321 18.018 1.00 62.56 124 GLU A C 1
ATOM 985 O O . GLU A 1 124 ? -7.842 -10.253 18.718 1.00 62.56 124 GLU A O 1
ATOM 990 N N . GLU A 1 125 ? -6.812 -8.256 18.536 1.00 51.16 125 GLU A N 1
ATOM 991 C CA . GLU A 1 125 ? -6.639 -8.000 19.978 1.00 51.16 125 GLU A CA 1
ATOM 992 C C . GLU A 1 125 ? -7.873 -7.344 20.640 1.00 51.16 125 GLU A C 1
ATOM 994 O O . GLU A 1 125 ? -8.164 -7.706 21.807 1.00 51.16 125 GLU A O 1
#

Foldseek 3Di:
DVVVVVVVVVVVVVVPPPCPVPLVCCVPPLVVLVVVLVVLVVVLVVQFDDDPPPPPPDDDPVVVVVVQVPDDPLSVLVVLLVVLVVVLVVLPPDPVVRPGDPVSSVVSSVSSVVSSVSSVVVNVD

pLDDT: mean 84.54, std 15.15, range [46.12, 98.31]

Nearest PDB structures (foldseek):
  3piv-assembly1_A  TM=8.582E-01  e=3.583E-04  Danio rerio
  1b5l-assembly1_A  TM=8.184E-01  e=3.526E-02  Komagataella pastoris
  1au1-assembly1_B  TM=7.017E-01  e=2.161E-02  Homo sapiens
  8ywr-assembly1_A-2  TM=7.206E-01  e=9.233E+00  Homo sapiens

Solvent-accessible surface are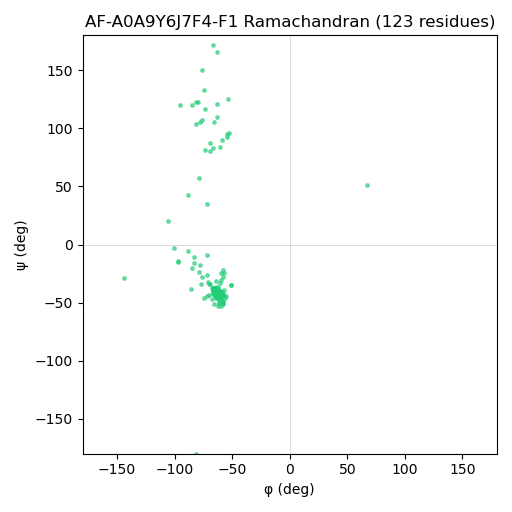a (backbone atoms only — not comparable to full-atom values): 7399 Å² total; per-residue (Å²): 115,69,68,61,53,52,52,53,50,50,54,54,60,64,64,58,63,70,67,74,72,66,52,72,57,56,80,59,48,48,60,52,51,50,53,53,42,50,52,43,51,52,48,39,60,70,57,41,73,82,73,73,87,71,86,72,87,72,83,75,68,59,67,57,57,58,53,42,73,7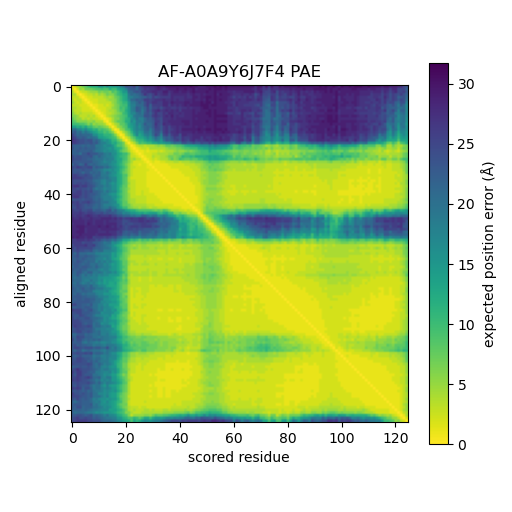3,49,55,72,67,55,40,48,55,51,51,28,52,51,31,50,53,52,37,55,62,68,70,46,94,49,85,87,51,64,52,55,69,69,54,54,51,54,37,43,56,50,36,50,49,50,24,56,61,51,49,51,58,76,76,112

Secondary structure (DSSP, 8-state):
-HHHHHHHHHHHHHH--------TTIIIIIHHHHHHHHHHHHHHHHH----------PPP-HHHHHHHHTS-HHHHHHHHHHHHHHHHHHHHS--TTS---HHHHHHHHHHHHHHHHHHHHHHH-

InterPro domains:
  IPR000471 Interferon alpha/beta/delta [PF00143] (27-125)
  IPR000471 Interferon alpha/beta/delta [PTHR11691] (2-124)
  IPR009079 Four-helical cytokine-like, core [G3DSA:1.20.1250.10] (20-125)
  IPR009079 Four-helical cytokine-like, core [SSF47266] (21-124)

Organism: NCBI:txid303518

Radius of gyration: 21.78 Å; Cα contacts (8 Å, |Δi|>4): 68; chains: 1; bounding box: 41×20×76 Å